Protein AF-A0A959UYB2-F1 (afdb_monomer_lite)

Structure (mmCIF, N/CA/C/O backbone):
data_AF-A0A959UYB2-F1
#
_entry.id   AF-A0A959UYB2-F1
#
loop_
_atom_site.group_PDB
_atom_site.id
_atom_site.type_symbol
_atom_site.label_atom_id
_atom_site.label_alt_id
_atom_site.label_comp_id
_atom_site.label_asym_id
_atom_site.label_entity_id
_atom_site.label_seq_id
_atom_site.pdbx_PDB_ins_code
_atom_site.Cartn_x
_atom_site.Cartn_y
_atom_site.Cartn_z
_atom_site.occupancy
_atom_site.B_iso_or_equiv
_atom_site.auth_seq_id
_atom_site.auth_comp_id
_atom_site.auth_asym_id
_atom_site.auth_atom_id
_atom_site.pdbx_PDB_model_num
ATOM 1 N N . LYS A 1 1 ? -14.544 6.927 -6.801 1.00 85.12 1 LYS A N 1
ATOM 2 C CA . LYS A 1 1 ? -13.240 7.115 -7.466 1.00 85.12 1 LYS A CA 1
ATOM 3 C C . LYS A 1 1 ? -12.163 7.086 -6.393 1.00 85.12 1 LYS A C 1
ATOM 5 O O . LYS A 1 1 ? -12.410 7.664 -5.343 1.00 85.12 1 LYS A O 1
ATOM 10 N N . PHE A 1 2 ? -11.058 6.375 -6.598 1.00 86.50 2 PHE A N 1
ATOM 11 C CA . PHE A 1 2 ? -9.915 6.417 -5.682 1.00 86.50 2 PHE A CA 1
ATOM 12 C C . PHE A 1 2 ? -9.125 7.716 -5.870 1.00 86.50 2 PHE A C 1
ATOM 14 O O . PHE A 1 2 ? -8.963 8.178 -6.997 1.00 86.50 2 PHE A O 1
ATOM 21 N N . ASP A 1 3 ? -8.627 8.289 -4.774 1.00 82.81 3 ASP A N 1
ATOM 22 C CA . ASP A 1 3 ? -7.972 9.605 -4.795 1.00 82.81 3 ASP A CA 1
ATOM 23 C C . ASP A 1 3 ? -6.600 9.592 -5.486 1.00 82.81 3 ASP A C 1
ATOM 25 O O . ASP A 1 3 ? -6.212 10.581 -6.099 1.00 82.81 3 ASP A O 1
ATOM 29 N N . HIS A 1 4 ? -5.870 8.476 -5.403 1.00 83.31 4 HIS A N 1
ATOM 30 C CA . HIS A 1 4 ? -4.462 8.401 -5.806 1.00 83.31 4 HIS A CA 1
ATOM 31 C C . HIS A 1 4 ? -4.239 8.105 -7.296 1.00 83.31 4 HIS A C 1
ATOM 33 O O . HIS A 1 4 ? -3.268 8.583 -7.869 1.00 83.31 4 HIS A O 1
ATOM 39 N N . ASP A 1 5 ? -5.111 7.313 -7.921 1.00 89.88 5 ASP A N 1
ATOM 40 C CA . ASP A 1 5 ? -4.993 6.895 -9.328 1.00 89.88 5 ASP A CA 1
ATOM 41 C C . ASP A 1 5 ? -6.249 7.211 -10.150 1.00 89.88 5 ASP A C 1
ATOM 43 O O . ASP A 1 5 ? -6.295 6.992 -11.359 1.00 89.88 5 ASP A O 1
ATOM 47 N N . GLY A 1 6 ? -7.293 7.731 -9.505 1.00 91.00 6 GLY A N 1
ATOM 48 C CA . GLY A 1 6 ? -8.542 8.047 -10.164 1.00 91.00 6 GLY A CA 1
ATOM 49 C C . GLY A 1 6 ? -9.344 6.832 -10.632 1.00 91.00 6 GLY A C 1
ATOM 50 O O . GLY A 1 6 ? -10.269 7.002 -11.428 1.00 91.00 6 GLY A O 1
ATOM 51 N N . TYR A 1 7 ? -9.045 5.625 -10.156 1.00 92.44 7 TYR A N 1
ATOM 52 C CA . TYR A 1 7 ? -9.764 4.441 -10.608 1.00 92.44 7 TYR A CA 1
ATOM 53 C C . TYR A 1 7 ? -11.206 4.414 -10.083 1.00 92.44 7 TYR A C 1
ATOM 55 O O . TYR A 1 7 ? -11.502 4.850 -8.961 1.00 92.44 7 TYR A O 1
ATOM 63 N N . GLU A 1 8 ? -12.130 3.893 -10.889 1.00 94.94 8 GLU A N 1
ATOM 64 C CA . GLU A 1 8 ? -13.553 3.797 -10.560 1.00 94.94 8 GLU A CA 1
ATOM 65 C C . GLU A 1 8 ? -14.013 2.342 -10.509 1.00 94.94 8 GLU A C 1
ATOM 67 O O . GLU A 1 8 ? -13.545 1.486 -11.254 1.00 94.94 8 GLU A O 1
ATOM 72 N N . GLY A 1 9 ? -14.935 2.052 -9.594 1.00 92.44 9 GLY A N 1
ATOM 73 C CA . GLY A 1 9 ? -15.424 0.700 -9.377 1.00 92.44 9 GLY A CA 1
ATOM 74 C C . GLY A 1 9 ? -16.512 0.642 -8.317 1.00 92.44 9 GLY A C 1
ATOM 75 O O . GLY A 1 9 ? -16.917 1.659 -7.749 1.00 92.44 9 GLY A O 1
ATOM 76 N N . TRP A 1 10 ? -16.974 -0.576 -8.058 1.00 94.75 10 TRP A N 1
ATOM 77 C CA . TRP A 1 10 ? -18.003 -0.873 -7.066 1.00 94.75 10 TRP A CA 1
ATOM 78 C C . TRP A 1 10 ? -17.368 -1.343 -5.756 1.00 94.75 10 TRP A C 1
ATOM 80 O O . TRP A 1 10 ? -16.384 -2.079 -5.767 1.00 94.75 10 TRP A O 1
ATOM 90 N N . VAL A 1 11 ? -17.957 -0.946 -4.630 1.00 94.00 11 VAL A N 1
ATOM 91 C CA . VAL A 1 11 ? -17.534 -1.334 -3.278 1.00 94.00 11 VAL A CA 1
ATOM 92 C C . VAL A 1 11 ? -18.772 -1.571 -2.413 1.00 94.00 11 VAL A C 1
ATOM 94 O O . VAL A 1 11 ? -19.811 -0.948 -2.636 1.00 94.00 11 VAL A O 1
ATOM 97 N N . ASP A 1 12 ? -18.690 -2.483 -1.443 1.00 95.31 12 ASP A N 1
ATOM 98 C CA . ASP A 1 12 ? -19.760 -2.650 -0.454 1.00 95.31 12 ASP A CA 1
ATOM 99 C C . ASP A 1 12 ? -19.779 -1.424 0.471 1.00 95.31 12 ASP A C 1
ATOM 101 O O . ASP A 1 12 ? -18.756 -1.055 1.047 1.00 95.31 12 ASP A O 1
ATOM 105 N N . ASN A 1 13 ? -20.950 -0.814 0.662 1.00 93.25 13 ASN A N 1
ATOM 106 C CA . ASN A 1 13 ? -21.123 0.337 1.553 1.00 93.25 13 ASN A CA 1
ATOM 107 C C . ASN A 1 13 ? -20.643 0.064 2.990 1.00 93.25 13 ASN A C 1
ATOM 109 O O . ASN A 1 13 ? -20.275 0.997 3.693 1.00 93.25 13 ASN A O 1
ATOM 113 N N . LYS A 1 14 ? -20.603 -1.199 3.432 1.00 89.88 14 LYS A N 1
ATOM 114 C CA . LYS A 1 14 ? -20.066 -1.604 4.745 1.00 89.88 14 LYS A CA 1
ATOM 115 C C . LYS A 1 14 ? -18.549 -1.439 4.867 1.00 89.88 14 LYS A C 1
ATOM 117 O O . LYS A 1 14 ? -18.027 -1.495 5.976 1.00 89.88 14 LYS A O 1
ATOM 122 N N . GLN A 1 15 ? -17.844 -1.297 3.747 1.00 87.38 15 GLN A N 1
ATOM 123 C CA . GLN A 1 15 ? -16.400 -1.053 3.692 1.00 87.38 15 GLN A CA 1
ATOM 124 C C . GLN A 1 15 ? -16.069 0.442 3.585 1.00 87.38 15 GLN A C 1
ATOM 126 O O . GLN A 1 15 ? -14.897 0.802 3.515 1.00 87.38 15 GLN A O 1
ATOM 131 N N . LEU A 1 16 ? -17.083 1.313 3.575 1.00 86.75 16 LEU A N 1
ATOM 132 C CA . LEU A 1 16 ? -16.919 2.757 3.496 1.00 86.75 16 LEU A CA 1
ATOM 133 C C . LEU A 1 16 ? -17.280 3.421 4.824 1.00 86.75 16 LEU A C 1
ATOM 135 O O . LEU A 1 16 ? -18.265 3.076 5.474 1.00 86.75 16 LEU A O 1
ATOM 139 N N . ALA A 1 17 ? -16.498 4.432 5.186 1.00 81.88 17 ALA A N 1
ATOM 140 C CA . ALA A 1 17 ? -16.799 5.354 6.270 1.00 81.88 17 ALA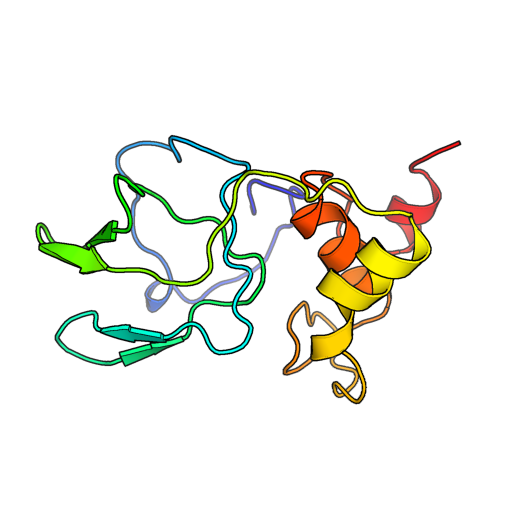 A CA 1
ATOM 141 C C . ALA A 1 17 ? -16.535 6.785 5.791 1.00 81.88 17 ALA A C 1
ATOM 143 O O . ALA A 1 17 ? -15.608 7.032 5.020 1.00 81.88 17 ALA A O 1
ATOM 144 N N . THR A 1 18 ? -17.357 7.735 6.233 1.00 81.06 18 THR A N 1
ATOM 145 C CA . THR A 1 18 ? -17.142 9.154 5.933 1.00 81.06 18 THR A CA 1
ATOM 146 C C . THR A 1 18 ? -15.929 9.670 6.698 1.00 81.06 18 THR A C 1
ATOM 148 O O . THR A 1 18 ? -15.883 9.553 7.921 1.00 81.06 18 THR A O 1
ATOM 151 N N . CYS A 1 19 ? -14.983 10.283 5.989 1.00 74.81 19 CYS A N 1
ATOM 152 C CA . CYS A 1 19 ? -13.822 10.946 6.573 1.00 74.81 19 CYS A CA 1
ATOM 153 C C . CYS A 1 19 ? -14.094 12.464 6.628 1.00 74.81 19 CYS A C 1
ATOM 155 O O . CYS A 1 19 ? -14.141 13.092 5.569 1.00 74.81 19 CYS A O 1
ATOM 157 N N . PRO A 1 20 ? -14.347 13.062 7.810 1.00 69.69 20 PRO A N 1
ATOM 158 C CA . PRO A 1 20 ? -14.788 14.458 7.919 1.00 69.69 20 PRO A CA 1
ATOM 159 C C . PRO A 1 20 ? -13.717 15.492 7.543 1.00 69.69 20 PRO A C 1
ATOM 161 O O . PRO A 1 20 ? -14.066 16.618 7.192 1.00 69.69 20 PRO A O 1
ATOM 164 N N . THR A 1 21 ? -12.435 15.128 7.577 1.00 64.81 21 THR A N 1
ATOM 165 C CA . THR A 1 21 ? -11.340 15.948 7.047 1.00 64.81 21 THR A CA 1
ATOM 166 C C . THR A 1 21 ? -10.420 15.096 6.174 1.00 64.81 21 THR A C 1
ATOM 168 O O . THR A 1 21 ? -10.236 13.911 6.460 1.00 64.81 21 THR A O 1
ATOM 171 N N . PRO A 1 22 ? -9.877 15.652 5.078 1.00 64.81 22 PRO A N 1
ATOM 172 C CA . PRO A 1 22 ? -8.944 14.931 4.226 1.00 64.81 22 PRO A CA 1
ATOM 173 C C . PRO A 1 22 ? -7.644 14.607 4.970 1.00 64.81 22 PRO A C 1
ATOM 175 O O . PRO A 1 22 ? -7.324 15.200 6.001 1.00 64.81 22 PRO A O 1
ATOM 178 N N . ASN A 1 23 ? -6.914 13.640 4.422 1.00 64.69 23 ASN A N 1
ATOM 179 C CA . ASN A 1 23 ? -5.665 13.134 4.968 1.00 64.69 23 ASN A CA 1
ATOM 180 C C . ASN A 1 23 ? -4.643 14.267 5.176 1.00 64.69 23 ASN A C 1
ATOM 182 O O . ASN A 1 23 ? -4.395 15.039 4.251 1.00 64.69 23 ASN A O 1
ATOM 186 N N . TYR A 1 24 ? -4.069 14.373 6.377 1.00 69.44 24 TYR A N 1
ATOM 187 C CA . TYR A 1 24 ? -3.116 15.442 6.712 1.00 69.44 24 TYR A CA 1
ATOM 188 C C . TYR A 1 24 ? -1.755 15.245 6.037 1.00 69.44 24 TYR A C 1
ATOM 190 O O . TYR A 1 24 ? -1.051 16.221 5.792 1.00 69.44 24 TYR A O 1
ATOM 198 N N . ASP A 1 25 ? -1.415 13.996 5.717 1.00 80.62 25 ASP A N 1
ATOM 199 C CA . ASP A 1 25 ? -0.181 13.620 5.040 1.00 80.62 25 ASP A CA 1
ATOM 200 C C . ASP A 1 25 ? -0.486 12.552 3.969 1.00 80.62 25 ASP A C 1
ATOM 202 O O . ASP A 1 25 ? -0.754 11.396 4.311 1.00 80.62 25 ASP A O 1
ATOM 206 N N . PRO A 1 26 ? -0.512 12.916 2.674 1.00 78.19 26 PRO A N 1
ATOM 207 C CA . PRO A 1 26 ? -0.786 11.971 1.592 1.00 78.19 26 PRO A CA 1
ATOM 208 C C . PRO A 1 26 ? 0.369 10.989 1.331 1.00 78.19 26 PRO A C 1
ATOM 210 O O . PRO A 1 26 ? 0.161 9.984 0.647 1.00 78.19 26 PRO A O 1
ATOM 213 N N . ASP A 1 27 ? 1.562 11.254 1.868 1.00 83.44 27 ASP A N 1
ATOM 214 C CA . ASP A 1 27 ? 2.766 10.457 1.633 1.00 83.44 27 ASP A CA 1
ATOM 215 C C . ASP A 1 27 ? 3.062 9.484 2.777 1.00 83.44 27 ASP A C 1
ATOM 217 O O . ASP A 1 27 ? 3.855 8.556 2.606 1.00 83.44 27 ASP A O 1
ATOM 221 N N . LEU A 1 28 ? 2.382 9.626 3.917 1.00 89.00 28 LEU A N 1
ATOM 222 C CA . LEU A 1 28 ? 2.467 8.683 5.023 1.00 89.00 28 LEU A CA 1
ATOM 223 C C . LEU A 1 28 ? 1.801 7.345 4.684 1.00 89.00 28 LEU A C 1
ATOM 225 O O . LEU A 1 28 ? 0.578 7.240 4.557 1.00 89.00 28 LEU A O 1
ATOM 229 N N . ARG A 1 29 ? 2.613 6.288 4.628 1.00 90.56 29 ARG A N 1
ATOM 230 C CA . ARG A 1 29 ? 2.179 4.954 4.208 1.00 90.56 29 ARG A CA 1
ATOM 231 C C . ARG A 1 29 ? 2.565 3.871 5.185 1.00 90.56 29 ARG A C 1
ATOM 233 O O . ARG A 1 29 ? 3.624 3.921 5.803 1.00 90.56 29 ARG A O 1
ATOM 240 N N . VAL A 1 30 ? 1.732 2.840 5.240 1.00 93.56 30 VAL A N 1
ATOM 241 C CA . VAL A 1 30 ? 2.048 1.564 5.885 1.00 93.56 30 VAL A CA 1
ATOM 242 C C . VAL A 1 30 ? 3.133 0.840 5.089 1.00 93.56 30 VAL A C 1
ATOM 244 O O . VAL A 1 30 ? 2.944 0.515 3.922 1.00 93.56 30 VAL A O 1
ATOM 247 N N . ILE A 1 31 ? 4.257 0.560 5.742 1.00 93.00 31 ILE A N 1
ATOM 248 C CA . ILE A 1 31 ? 5.400 -0.197 5.212 1.00 93.00 31 ILE A CA 1
ATOM 249 C C . ILE A 1 31 ? 5.649 -1.503 5.986 1.00 93.00 31 ILE A C 1
ATOM 251 O O . ILE A 1 31 ? 6.665 -2.163 5.784 1.00 93.00 31 ILE A O 1
ATOM 255 N N . GLY A 1 32 ? 4.737 -1.892 6.876 1.00 91.75 32 GLY A N 1
ATOM 256 C CA . GLY A 1 32 ? 4.708 -3.228 7.466 1.00 91.75 32 GLY A CA 1
ATOM 257 C C . GLY A 1 32 ? 3.749 -4.130 6.684 1.00 91.75 32 GLY A C 1
ATOM 258 O O . GLY A 1 32 ? 2.559 -3.819 6.646 1.00 91.75 32 GLY A O 1
ATOM 259 N N . PRO A 1 33 ? 4.205 -5.233 6.058 1.00 87.19 33 PRO A N 1
ATOM 260 C CA . PRO A 1 33 ? 3.314 -6.140 5.325 1.00 87.19 33 PRO A CA 1
ATOM 261 C C . PRO A 1 33 ? 2.304 -6.851 6.241 1.00 87.19 33 PRO A C 1
ATOM 263 O O . PRO A 1 33 ? 1.216 -7.194 5.793 1.00 87.19 33 PRO A O 1
ATOM 266 N N . ASP A 1 34 ? 2.632 -6.987 7.529 1.00 89.31 34 ASP A N 1
ATOM 267 C CA . ASP A 1 34 ? 1.796 -7.623 8.552 1.00 89.31 34 ASP A CA 1
ATOM 268 C C . ASP A 1 34 ? 1.263 -6.613 9.586 1.00 89.31 34 ASP A C 1
ATOM 270 O O . ASP A 1 34 ? 0.978 -6.970 10.733 1.00 89.31 34 ASP A O 1
ATOM 274 N N . SER A 1 35 ? 1.159 -5.330 9.218 1.00 92.62 35 SER A N 1
ATOM 275 C CA . SER A 1 35 ? 0.695 -4.283 10.134 1.00 92.62 35 SER A CA 1
ATOM 276 C C . SER A 1 35 ? -0.739 -4.551 10.595 1.00 92.62 35 SER A C 1
ATOM 278 O O . SER A 1 35 ? -1.688 -4.472 9.818 1.00 92.62 35 SER A O 1
ATOM 280 N N . LEU A 1 36 ? -0.902 -4.838 11.887 1.00 92.75 36 LEU A N 1
ATOM 281 C CA . LEU A 1 36 ? -2.184 -5.131 12.524 1.00 92.75 36 LEU A CA 1
ATOM 282 C C . LEU A 1 36 ? -2.546 -4.017 13.510 1.00 92.75 36 LEU A C 1
ATOM 284 O O . LEU A 1 36 ? -1.715 -3.606 14.319 1.00 92.75 36 LEU A O 1
ATOM 288 N N . VAL A 1 37 ? -3.795 -3.563 13.471 1.00 92.69 37 VAL A N 1
ATOM 289 C CA . VAL A 1 37 ? -4.352 -2.593 14.420 1.00 92.69 37 VAL A CA 1
ATOM 290 C C . VAL A 1 37 ? -5.559 -3.181 15.133 1.00 92.69 37 VAL A C 1
ATOM 292 O O . VAL A 1 37 ? -6.353 -3.902 14.535 1.00 92.69 37 VAL A O 1
ATOM 295 N N . ASP A 1 38 ? -5.714 -2.873 16.416 1.00 91.75 38 ASP A N 1
ATOM 296 C CA . ASP A 1 38 ? -6.895 -3.257 17.188 1.00 91.75 38 ASP A CA 1
ATOM 297 C C . ASP A 1 38 ? -7.908 -2.108 17.195 1.00 91.75 38 ASP A C 1
ATOM 299 O O . ASP A 1 38 ? -7.678 -1.074 17.823 1.00 91.75 38 ASP A O 1
ATOM 303 N N . LEU A 1 39 ? -9.036 -2.294 16.502 1.00 87.75 39 LEU A N 1
ATOM 304 C CA . LEU A 1 39 ? -10.132 -1.320 16.477 1.00 87.75 39 LEU A CA 1
ATOM 305 C C . LEU A 1 39 ? -11.047 -1.421 17.713 1.00 87.75 39 LEU A C 1
ATOM 307 O O . LEU A 1 39 ? -11.942 -0.597 17.906 1.00 87.75 39 LEU A O 1
ATOM 311 N N . GLY A 1 40 ? -10.787 -2.389 18.596 1.00 85.88 40 GLY A N 1
ATOM 312 C CA . GLY A 1 40 ? -11.490 -2.657 19.845 1.00 85.88 40 GLY A CA 1
ATOM 313 C C . GLY A 1 40 ? -12.556 -3.739 19.755 1.00 85.88 40 GLY A C 1
ATOM 314 O O . GLY A 1 40 ? -12.753 -4.471 20.719 1.00 85.88 40 GLY A O 1
ATOM 315 N N . ASP A 1 41 ? -13.251 -3.841 18.625 1.00 85.31 41 ASP A N 1
ATOM 316 C CA . ASP A 1 41 ? -14.191 -4.926 18.331 1.00 85.31 41 ASP A CA 1
ATOM 317 C C . ASP A 1 41 ? -13.501 -6.099 17.622 1.00 85.31 41 ASP A C 1
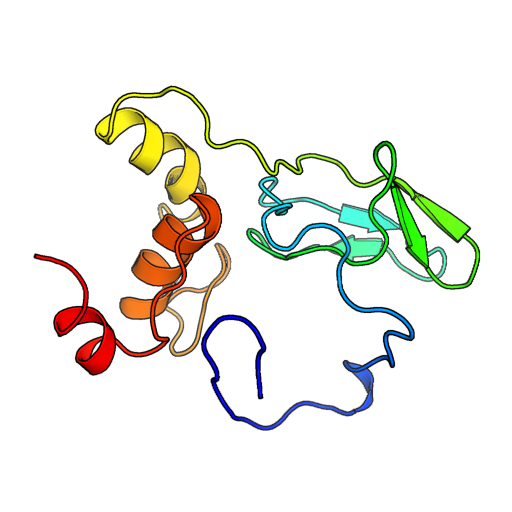ATOM 319 O O . ASP A 1 41 ? -13.903 -7.254 17.778 1.00 85.31 41 ASP A O 1
ATOM 323 N N . ARG A 1 42 ? -12.455 -5.802 16.846 1.00 88.19 42 ARG A N 1
ATOM 324 C CA . ARG A 1 42 ? -11.656 -6.782 16.115 1.00 88.19 42 ARG A CA 1
ATOM 325 C C . ARG A 1 42 ? -10.268 -6.240 15.759 1.00 88.19 42 ARG A C 1
ATOM 327 O O . ARG A 1 42 ? -10.116 -5.038 15.519 1.00 88.19 42 ARG A O 1
ATOM 334 N N . PRO A 1 43 ? -9.280 -7.133 15.599 1.00 91.44 43 PRO A N 1
ATOM 335 C CA . PRO A 1 43 ? -8.052 -6.792 14.906 1.00 91.44 43 PRO A CA 1
ATOM 336 C C . PRO A 1 43 ? -8.319 -6.624 13.401 1.00 91.44 43 PRO A C 1
ATOM 338 O O . PRO A 1 43 ? -9.060 -7.400 12.792 1.00 91.44 43 PRO A O 1
ATOM 341 N N . VAL A 1 44 ? -7.696 -5.617 12.797 1.00 91.31 44 VAL A N 1
ATOM 342 C CA . VAL A 1 44 ? -7.740 -5.331 11.361 1.00 91.31 44 VAL A CA 1
ATOM 343 C C . VAL A 1 44 ? -6.321 -5.228 10.832 1.00 91.31 44 VAL A C 1
ATOM 345 O O . VAL A 1 44 ? -5.470 -4.550 11.399 1.00 91.31 44 VAL A O 1
ATOM 348 N N . MET A 1 45 ? -6.074 -5.913 9.724 1.00 91.81 45 MET A N 1
ATOM 349 C CA . MET A 1 45 ? -4.822 -5.825 8.989 1.00 91.81 45 MET A CA 1
ATOM 350 C C . MET A 1 45 ? -4.855 -4.597 8.085 1.00 91.81 45 MET A C 1
ATOM 352 O O . MET A 1 45 ? -5.791 -4.418 7.302 1.00 91.81 45 MET A O 1
ATOM 356 N N . LEU A 1 46 ? -3.843 -3.749 8.210 1.00 92.62 46 LEU A N 1
ATOM 357 C CA . LEU A 1 46 ? -3.643 -2.613 7.331 1.00 92.62 46 LEU A CA 1
ATOM 358 C C . LEU A 1 46 ? -2.919 -3.084 6.066 1.00 92.62 46 LEU A C 1
ATOM 360 O O . LEU A 1 46 ? -1.856 -3.697 6.174 1.00 92.62 46 LEU A O 1
ATOM 364 N N . PRO A 1 47 ? -3.458 -2.806 4.866 1.00 91.94 47 PRO A N 1
ATOM 365 C CA . PRO A 1 47 ? -2.778 -3.158 3.630 1.00 91.94 47 PRO A CA 1
ATOM 366 C C . PRO A 1 47 ? -1.416 -2.468 3.515 1.00 91.94 47 PRO A C 1
ATOM 368 O O . PRO A 1 47 ? -1.278 -1.282 3.825 1.00 91.94 47 PRO A O 1
ATOM 371 N N . TYR A 1 48 ? -0.425 -3.193 3.002 1.00 93.69 48 TYR A N 1
ATOM 372 C CA . TYR A 1 48 ? 0.861 -2.618 2.616 1.00 93.69 48 TYR A CA 1
ATOM 373 C C . TYR A 1 48 ? 0.650 -1.465 1.617 1.00 93.69 48 TYR A C 1
ATOM 375 O O . TYR A 1 48 ? -0.093 -1.616 0.649 1.00 93.69 48 TYR A O 1
ATOM 383 N N . GLY A 1 49 ? 1.255 -0.304 1.876 1.00 91.62 49 GLY A N 1
ATOM 384 C CA . GLY A 1 49 ? 1.093 0.940 1.113 1.00 91.62 49 GLY A CA 1
ATOM 385 C C . GLY A 1 49 ? -0.178 1.748 1.402 1.00 91.62 49 GLY A C 1
ATOM 386 O O . GLY A 1 49 ? -0.380 2.788 0.771 1.00 91.62 49 GLY A O 1
ATOM 387 N N . ALA A 1 50 ? -1.023 1.323 2.351 1.00 90.62 50 ALA A N 1
ATOM 388 C CA . ALA A 1 50 ? -2.198 2.093 2.754 1.00 90.62 50 ALA A CA 1
ATOM 389 C C . ALA A 1 50 ? -1.806 3.469 3.313 1.00 90.62 50 ALA A C 1
ATOM 391 O O . ALA A 1 50 ? -0.864 3.579 4.098 1.00 90.62 50 ALA A O 1
ATOM 392 N N . VAL A 1 51 ? -2.567 4.501 2.938 1.00 88.00 51 VAL A N 1
ATOM 393 C CA . VAL A 1 51 ? -2.458 5.854 3.503 1.00 88.00 51 VAL A CA 1
ATOM 394 C C . VAL A 1 51 ? -3.451 5.976 4.653 1.00 88.00 51 VAL A C 1
ATOM 396 O O . VAL A 1 51 ? -4.603 5.555 4.523 1.00 88.00 51 VAL A O 1
ATOM 399 N N . LEU A 1 52 ? -3.020 6.539 5.781 1.00 85.62 52 LEU A N 1
ATOM 400 C CA . LEU A 1 52 ? -3.800 6.533 7.019 1.00 85.62 52 LEU A CA 1
ATOM 401 C C . LEU A 1 52 ? -4.312 7.931 7.384 1.00 85.62 52 LEU A C 1
ATOM 403 O O . LEU A 1 52 ? -3.495 8.796 7.690 1.00 85.62 52 LEU A O 1
ATOM 407 N N . PRO A 1 53 ? -5.639 8.160 7.410 1.00 82.56 53 PRO A N 1
ATOM 408 C CA . PRO A 1 53 ? -6.202 9.427 7.860 1.00 82.56 53 PRO A CA 1
ATOM 409 C C . PRO A 1 53 ? -5.995 9.629 9.364 1.00 82.56 53 PRO A C 1
ATOM 411 O O . PRO A 1 53 ? -5.937 8.668 10.132 1.00 82.56 53 PRO A O 1
ATOM 414 N N . PHE A 1 54 ? -5.932 10.896 9.786 1.00 83.56 54 PHE A N 1
ATOM 415 C CA . PHE A 1 54 ? -5.788 11.297 11.195 1.00 83.56 54 PHE A CA 1
ATOM 416 C C . PHE A 1 54 ? -4.561 10.713 11.906 1.00 83.56 54 PHE A C 1
ATOM 418 O O . PHE A 1 54 ? -4.593 10.540 13.125 1.00 83.56 54 PHE A O 1
ATOM 425 N N . TYR A 1 55 ? -3.505 10.371 11.167 1.00 85.44 55 TYR A N 1
ATOM 426 C CA . TYR A 1 55 ? -2.290 9.888 11.796 1.00 85.44 55 TYR A CA 1
ATOM 427 C C . TYR A 1 55 ? -1.530 11.035 12.469 1.00 85.44 55 TYR A C 1
ATOM 429 O O . TYR A 1 55 ? -1.134 12.001 11.819 1.00 85.44 55 TYR A O 1
ATOM 437 N N . GLU A 1 56 ? -1.291 10.895 13.766 1.00 85.81 56 GLU A N 1
ATOM 438 C CA . GLU A 1 56 ? -0.533 11.836 14.581 1.00 85.81 56 GLU A CA 1
ATOM 439 C C . GLU A 1 56 ? 0.229 11.067 15.670 1.00 85.81 56 GLU A C 1
ATOM 441 O O . GLU A 1 56 ? -0.339 10.240 16.389 1.00 85.81 56 GLU A O 1
ATOM 446 N N . GLU A 1 57 ? 1.537 11.327 15.783 1.00 85.75 57 GLU A N 1
ATOM 447 C CA . GLU A 1 57 ? 2.414 10.761 16.825 1.00 85.75 57 GLU A CA 1
ATOM 448 C C . GLU A 1 57 ? 2.287 9.231 16.999 1.00 85.75 57 GLU A C 1
ATOM 450 O O . GLU A 1 57 ? 2.166 8.724 18.115 1.00 85.75 57 GLU A O 1
ATOM 455 N N . GLY A 1 58 ? 2.294 8.465 15.903 1.00 87.62 58 GLY A N 1
ATOM 456 C CA . GLY A 1 58 ? 2.247 7.000 16.004 1.00 87.62 58 GLY A CA 1
ATOM 457 C C . GLY A 1 58 ? 0.849 6.396 16.082 1.00 87.62 58 GLY A C 1
ATOM 458 O O . GLY A 1 58 ? 0.742 5.188 16.278 1.00 87.62 58 GLY A O 1
ATOM 459 N N . ALA A 1 59 ? -0.221 7.187 15.969 1.00 90.25 59 ALA A N 1
ATOM 460 C CA . ALA A 1 59 ? -1.583 6.694 16.129 1.00 90.25 59 ALA A CA 1
ATOM 461 C C . ALA A 1 59 ? -2.561 7.314 15.130 1.00 90.25 59 ALA A C 1
ATOM 463 O O . ALA A 1 59 ? -2.419 8.473 14.763 1.00 90.25 59 ALA A O 1
ATOM 464 N N . ILE A 1 60 ? -3.586 6.553 14.750 1.00 88.81 60 ILE A N 1
ATOM 465 C CA . ILE A 1 60 ? -4.759 7.049 14.019 1.00 88.81 60 ILE A CA 1
ATOM 466 C C . ILE A 1 60 ? -5.908 7.349 14.984 1.00 88.81 60 ILE A C 1
ATOM 468 O O . ILE A 1 60 ? -5.970 6.791 16.084 1.00 88.81 60 ILE A O 1
ATOM 472 N N . LEU A 1 61 ? -6.856 8.181 14.555 1.00 86.88 61 LEU A N 1
ATOM 473 C CA . LEU A 1 61 ? -8.124 8.387 15.253 1.00 86.88 61 LEU A CA 1
ATOM 474 C C . LEU A 1 61 ? -9.215 7.476 14.672 1.00 86.88 61 LEU A C 1
ATOM 476 O O . LEU A 1 61 ? -9.523 7.542 13.484 1.00 86.88 61 LEU A O 1
ATOM 480 N N . TRP A 1 62 ? -9.844 6.663 15.519 1.00 85.88 62 TRP A N 1
ATOM 481 C CA . TRP A 1 62 ? -10.966 5.801 15.145 1.00 85.88 62 TRP A CA 1
ATOM 482 C C . TRP A 1 62 ? -12.025 5.797 16.245 1.00 85.88 62 TRP A C 1
ATOM 484 O O . TRP A 1 62 ? -11.724 5.429 17.378 1.00 85.88 62 TRP A O 1
ATOM 494 N N . GLN A 1 63 ? -13.262 6.197 15.924 1.00 85.19 63 GLN A N 1
ATOM 495 C CA . GLN A 1 63 ? -14.376 6.275 16.889 1.00 85.19 63 GLN A CA 1
ATOM 496 C C . GLN A 1 63 ? -13.977 6.978 18.205 1.00 85.19 63 GLN A C 1
ATOM 498 O O . GLN A 1 63 ? -14.176 6.440 19.293 1.00 85.19 63 GLN A O 1
ATOM 503 N N . ASP A 1 64 ? -13.338 8.148 18.094 1.00 85.00 64 ASP A N 1
ATOM 504 C CA . ASP A 1 64 ? -12.835 8.958 19.219 1.00 85.00 64 ASP A CA 1
ATOM 505 C C . ASP A 1 64 ? -11.737 8.298 20.076 1.00 85.00 64 ASP A C 1
ATOM 507 O O . ASP A 1 64 ? -11.412 8.762 21.171 1.00 85.00 64 ASP A O 1
ATOM 511 N N . ARG A 1 65 ? -11.113 7.228 19.574 1.00 87.75 65 ARG A N 1
ATOM 512 C CA . ARG A 1 65 ? -9.990 6.539 20.219 1.00 87.75 65 ARG A CA 1
ATOM 513 C C . ARG A 1 65 ? -8.718 6.710 19.402 1.00 87.75 65 ARG A C 1
ATOM 515 O O . ARG A 1 65 ? -8.734 6.565 18.183 1.00 87.75 65 ARG A O 1
ATOM 522 N N . ARG A 1 66 ? -7.598 6.959 20.087 1.00 90.75 66 ARG A N 1
ATOM 523 C CA . ARG A 1 66 ? -6.260 6.894 19.481 1.00 90.75 66 ARG A CA 1
ATOM 524 C C . ARG A 1 66 ? -5.816 5.437 19.414 1.00 90.75 66 ARG A C 1
ATOM 526 O O . ARG A 1 66 ? -5.709 4.782 20.450 1.00 90.75 66 ARG A O 1
ATOM 533 N N . ILE A 1 67 ? -5.570 4.946 18.207 1.00 91.75 67 ILE A N 1
ATOM 534 C CA . ILE A 1 67 ? -5.133 3.575 17.946 1.00 91.75 67 ILE A CA 1
ATOM 535 C C . ILE A 1 67 ? -3.696 3.620 17.433 1.00 91.75 67 ILE A C 1
ATOM 537 O O . ILE A 1 67 ? -3.470 4.181 16.360 1.00 91.75 67 ILE A O 1
ATOM 541 N N . PRO A 1 68 ? -2.726 3.047 18.165 1.00 92.25 68 PRO A N 1
ATOM 542 C CA . PRO A 1 68 ? -1.346 2.982 17.709 1.00 92.25 68 PRO A CA 1
ATOM 543 C C . PRO A 1 68 ? -1.225 2.214 16.395 1.00 92.25 68 PRO A C 1
ATOM 545 O O . PRO A 1 68 ? -1.835 1.156 16.229 1.00 92.25 68 PRO A O 1
ATOM 548 N N . VAL A 1 69 ? -0.392 2.718 15.492 1.00 91.56 69 VAL A N 1
ATOM 549 C CA . VAL A 1 69 ? -0.042 2.050 14.242 1.00 91.56 69 VAL A CA 1
ATOM 550 C C . VAL A 1 69 ? 1.470 1.943 14.139 1.00 91.56 69 VAL A C 1
ATOM 552 O O . VAL A 1 69 ? 2.199 2.880 14.452 1.00 91.56 69 VAL A O 1
ATOM 555 N N . GLN A 1 70 ? 1.944 0.778 13.712 1.00 88.56 70 GLN A N 1
ATOM 556 C CA . GLN A 1 70 ? 3.366 0.496 13.559 1.00 88.56 70 GLN A CA 1
ATOM 557 C C . GLN A 1 70 ? 3.771 0.475 12.086 1.00 88.56 70 GLN A C 1
ATOM 559 O O . GLN A 1 70 ? 2.937 0.266 11.204 1.00 88.56 70 GLN A O 1
ATOM 564 N N . ALA A 1 71 ? 5.078 0.639 11.855 1.00 90.19 71 ALA A N 1
ATOM 565 C CA . ALA A 1 71 ? 5.709 0.527 10.544 1.00 90.19 71 ALA A CA 1
ATOM 566 C C . ALA A 1 71 ? 5.020 1.403 9.489 1.00 90.19 71 ALA A C 1
ATOM 568 O O . ALA A 1 71 ? 4.523 0.910 8.478 1.00 90.19 71 ALA A O 1
ATOM 569 N N . VAL A 1 72 ? 4.990 2.710 9.739 1.00 90.56 72 VAL A N 1
ATOM 570 C CA . VAL A 1 72 ? 4.587 3.708 8.748 1.00 90.56 72 VAL A CA 1
ATOM 571 C C . VAL A 1 72 ? 5.731 4.678 8.490 1.00 90.56 72 VAL A C 1
ATOM 573 O O . VAL A 1 72 ? 6.539 4.939 9.381 1.00 90.56 72 VAL A O 1
ATOM 576 N N . THR A 1 73 ? 5.803 5.216 7.279 1.00 88.88 73 THR A N 1
ATOM 577 C CA . THR A 1 73 ? 6.765 6.261 6.923 1.00 88.88 73 THR A CA 1
ATOM 578 C C . THR A 1 73 ? 6.175 7.175 5.859 1.00 88.88 73 THR A C 1
ATOM 580 O O . THR A 1 73 ? 5.437 6.721 4.989 1.00 88.88 73 THR A O 1
ATOM 583 N N . ASN A 1 74 ? 6.505 8.457 5.938 1.00 85.69 74 ASN A N 1
ATOM 584 C CA . ASN A 1 74 ? 6.370 9.430 4.851 1.00 85.69 74 ASN A CA 1
ATOM 585 C C . ASN A 1 74 ? 7.745 9.801 4.265 1.00 85.69 74 ASN A C 1
ATOM 587 O O . ASN A 1 74 ? 7.858 10.652 3.388 1.00 85.69 74 ASN A O 1
ATOM 591 N N . GLN A 1 75 ? 8.812 9.176 4.768 1.00 85.81 75 GLN A N 1
ATOM 592 C CA . GLN A 1 75 ? 10.176 9.390 4.318 1.00 85.81 75 GLN A CA 1
ATOM 593 C C . GLN A 1 75 ? 10.592 8.243 3.413 1.00 85.81 75 GLN A C 1
ATOM 595 O O . GLN A 1 75 ? 10.538 7.069 3.798 1.00 85.81 75 GLN A O 1
ATOM 600 N N . ARG A 1 76 ? 11.065 8.604 2.222 1.00 84.44 76 ARG A N 1
ATOM 601 C CA . ARG A 1 76 ? 11.802 7.686 1.367 1.00 84.44 76 ARG A CA 1
ATOM 602 C C . ARG A 1 76 ? 13.186 7.450 1.989 1.00 84.44 76 ARG A C 1
ATOM 604 O O . ARG A 1 76 ? 13.874 8.431 2.275 1.00 84.44 76 ARG A O 1
ATOM 611 N N . PRO A 1 77 ? 13.609 6.193 2.193 1.00 86.62 77 PRO A N 1
ATOM 612 C CA . PRO A 1 77 ? 14.935 5.914 2.714 1.00 86.62 77 PRO A CA 1
ATOM 613 C C . PRO A 1 77 ? 16.001 6.319 1.687 1.00 86.62 77 PRO A C 1
ATOM 615 O O . PRO A 1 77 ? 15.809 6.170 0.477 1.00 86.62 77 PRO A O 1
ATOM 618 N N . ASP A 1 78 ? 17.121 6.845 2.182 1.00 90.31 78 ASP A N 1
ATOM 619 C CA . ASP A 1 78 ? 18.281 7.201 1.362 1.00 90.31 78 ASP A CA 1
ATOM 620 C C . ASP A 1 78 ? 19.075 5.931 1.034 1.00 90.31 78 ASP A C 1
ATOM 622 O O . ASP A 1 78 ? 19.963 5.510 1.775 1.00 90.31 78 ASP A O 1
ATOM 626 N N . LEU A 1 79 ? 18.644 5.251 -0.026 1.00 91.19 79 LEU A N 1
ATOM 627 C CA . LEU A 1 79 ? 19.179 3.977 -0.490 1.00 91.19 79 LEU A CA 1
ATOM 628 C C . LEU A 1 79 ? 19.412 4.026 -2.000 1.00 91.19 79 LEU A C 1
ATOM 630 O O . LEU A 1 79 ? 18.696 4.706 -2.745 1.00 91.19 79 LEU A O 1
ATOM 634 N N . GLU A 1 80 ? 20.378 3.234 -2.457 1.00 94.00 80 GLU A N 1
ATOM 635 C CA . GLU A 1 80 ? 20.602 3.005 -3.880 1.00 94.00 80 GLU A CA 1
ATOM 636 C C . GLU A 1 80 ? 19.395 2.314 -4.525 1.00 94.00 80 GLU A C 1
ATOM 638 O O . GLU A 1 80 ? 18.593 1.640 -3.875 1.00 94.00 80 GLU A O 1
ATOM 643 N N . ARG A 1 81 ? 19.260 2.453 -5.849 1.00 90.56 81 ARG A N 1
ATOM 644 C CA . ARG A 1 81 ? 18.080 1.954 -6.579 1.00 90.56 81 ARG A CA 1
ATOM 645 C C . ARG A 1 81 ? 17.810 0.464 -6.338 1.00 90.56 81 ARG A C 1
ATOM 647 O O . ARG A 1 81 ? 16.655 0.086 -6.178 1.00 90.56 81 ARG A O 1
ATOM 654 N N . ALA A 1 82 ? 18.849 -0.369 -6.353 1.00 93.56 82 ALA A N 1
ATOM 655 C CA . ALA A 1 82 ? 18.697 -1.810 -6.153 1.00 93.56 82 ALA A CA 1
ATOM 656 C C . ALA A 1 82 ? 18.191 -2.134 -4.739 1.00 93.56 82 ALA A C 1
ATOM 658 O O . ALA A 1 82 ? 17.270 -2.934 -4.587 1.00 93.56 82 ALA A O 1
ATOM 659 N N . ASP A 1 83 ? 18.729 -1.448 -3.731 1.00 95.00 83 ASP A N 1
ATOM 660 C CA . ASP A 1 83 ? 18.353 -1.645 -2.332 1.00 95.00 83 ASP A CA 1
ATOM 661 C C . ASP A 1 83 ? 16.938 -1.131 -2.044 1.00 95.00 83 ASP A C 1
ATOM 663 O O . ASP A 1 83 ? 16.219 -1.735 -1.256 1.00 95.00 83 ASP A O 1
ATOM 667 N N . LEU A 1 84 ? 16.489 -0.067 -2.724 1.00 92.25 84 LEU A N 1
ATOM 668 C CA . LEU A 1 84 ? 15.096 0.397 -2.655 1.00 92.25 84 LEU A CA 1
ATOM 669 C C . LEU A 1 84 ? 14.110 -0.636 -3.197 1.00 92.25 84 LEU A C 1
ATOM 671 O O . LEU A 1 84 ? 13.057 -0.856 -2.600 1.00 92.25 84 LEU A O 1
ATOM 675 N N . ILE A 1 85 ? 14.441 -1.247 -4.337 1.00 94.12 85 ILE A N 1
ATOM 676 C CA . ILE A 1 85 ? 13.602 -2.282 -4.946 1.00 94.12 85 ILE A CA 1
ATOM 677 C C . ILE A 1 85 ? 13.492 -3.468 -3.993 1.00 94.12 85 ILE A C 1
ATOM 679 O O . ILE A 1 85 ? 12.380 -3.906 -3.715 1.00 94.12 85 ILE A O 1
ATOM 683 N N . GLU A 1 86 ? 14.618 -3.946 -3.460 1.00 94.88 86 GLU A N 1
ATOM 684 C CA . GLU A 1 86 ? 14.616 -5.042 -2.491 1.00 94.88 86 GLU A CA 1
ATOM 685 C C . GLU A 1 86 ? 13.818 -4.662 -1.238 1.00 94.88 86 GLU A C 1
ATOM 687 O O . GLU A 1 86 ? 12.905 -5.382 -0.850 1.00 94.88 86 GLU A O 1
ATOM 692 N N . PHE A 1 87 ? 14.074 -3.491 -0.650 1.00 93.56 87 PHE A N 1
ATOM 693 C CA . PHE A 1 87 ? 13.395 -3.031 0.561 1.00 93.56 87 PHE A CA 1
ATOM 694 C C . PHE A 1 87 ? 11.862 -3.021 0.429 1.00 93.56 87 PHE A C 1
ATOM 696 O O . PHE A 1 87 ? 11.167 -3.501 1.326 1.00 93.56 87 PHE A O 1
ATOM 703 N N . TYR A 1 88 ? 11.326 -2.500 -0.680 1.00 94.56 88 TYR A N 1
ATOM 704 C CA . TYR A 1 88 ? 9.877 -2.377 -0.870 1.00 94.56 88 TYR A CA 1
ATOM 705 C C . TYR A 1 88 ? 9.212 -3.617 -1.475 1.00 94.56 88 TYR A C 1
ATOM 707 O O . TYR A 1 88 ? 8.048 -3.890 -1.180 1.00 94.56 88 TYR A O 1
ATOM 715 N N . LEU A 1 89 ? 9.905 -4.359 -2.343 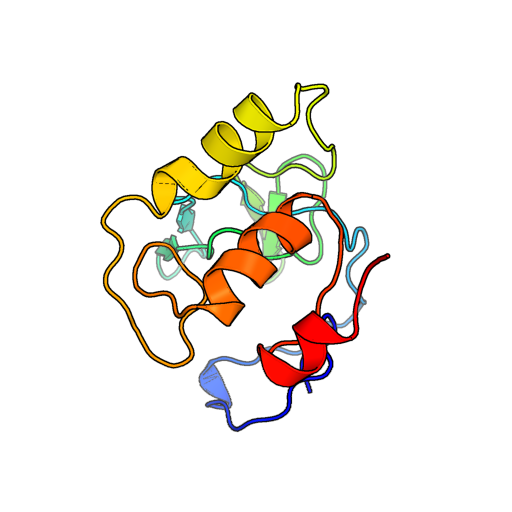1.00 95.88 89 LEU A N 1
ATOM 716 C CA . LEU A 1 89 ? 9.303 -5.474 -3.079 1.00 95.88 89 LEU A CA 1
ATOM 717 C C . LEU A 1 89 ? 9.637 -6.854 -2.523 1.00 95.88 89 LEU A C 1
ATOM 719 O O . LEU A 1 89 ? 8.983 -7.813 -2.931 1.00 95.88 89 LEU A O 1
ATOM 723 N N . HIS A 1 90 ? 10.550 -6.979 -1.555 1.00 95.69 90 HIS A N 1
ATOM 724 C CA . HIS A 1 90 ? 10.804 -8.258 -0.889 1.00 95.69 90 HIS A CA 1
ATOM 725 C C . HIS A 1 90 ? 9.519 -8.954 -0.391 1.00 95.69 90 HIS A C 1
ATOM 727 O O . HIS A 1 90 ? 9.371 -10.149 -0.651 1.00 95.69 90 HIS A O 1
ATOM 733 N N . PRO A 1 91 ? 8.525 -8.259 0.216 1.00 94.75 91 PRO A N 1
ATOM 734 C CA . PRO A 1 91 ? 7.271 -8.897 0.632 1.00 94.75 91 PRO A CA 1
ATOM 735 C C . PRO A 1 91 ? 6.443 -9.498 -0.515 1.00 94.75 91 PRO A C 1
ATOM 737 O O . PRO A 1 91 ? 5.604 -10.359 -0.274 1.00 94.75 91 PRO A O 1
ATOM 740 N N . PHE A 1 92 ? 6.651 -9.052 -1.756 1.00 96.44 92 P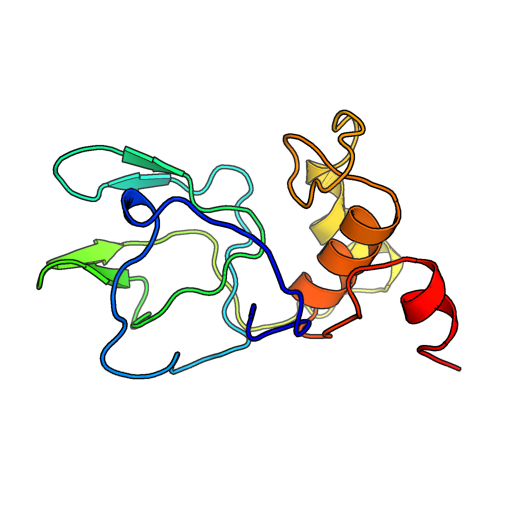HE A N 1
ATOM 741 C CA . PHE A 1 92 ? 5.956 -9.573 -2.935 1.00 96.44 92 PHE A CA 1
ATOM 742 C C . PHE A 1 92 ? 6.655 -10.791 -3.550 1.00 96.44 92 PHE A C 1
ATOM 744 O O . PHE A 1 92 ? 6.113 -11.410 -4.470 1.00 96.44 92 PHE A O 1
ATOM 751 N N . LEU A 1 93 ? 7.848 -11.162 -3.076 1.00 96.50 93 LEU A N 1
ATOM 752 C CA . LEU A 1 93 ? 8.553 -12.330 -3.585 1.00 96.50 93 LEU A CA 1
ATOM 753 C C . LEU A 1 93 ? 7.757 -13.603 -3.265 1.00 96.50 93 LEU A C 1
ATOM 755 O O . LEU A 1 93 ? 7.539 -13.956 -2.110 1.00 96.50 93 LEU A O 1
ATOM 759 N N . GLY A 1 94 ? 7.314 -14.303 -4.311 1.00 96.38 94 GLY A N 1
ATOM 760 C CA . GLY A 1 94 ? 6.451 -15.480 -4.172 1.00 96.38 94 GLY A CA 1
ATOM 761 C C . GLY A 1 94 ? 4.967 -15.163 -3.956 1.00 96.38 94 GLY A C 1
ATOM 762 O O . GLY A 1 94 ? 4.182 -16.098 -3.792 1.00 96.38 94 GLY A O 1
ATOM 763 N N . ALA A 1 95 ? 4.563 -13.887 -3.996 1.00 96.56 95 ALA A N 1
ATOM 764 C CA . ALA A 1 95 ? 3.156 -13.507 -3.967 1.00 96.56 95 ALA A CA 1
ATOM 765 C C . ALA A 1 95 ? 2.400 -14.137 -5.154 1.00 96.56 95 ALA A C 1
ATOM 767 O O . ALA A 1 95 ? 2.909 -14.148 -6.282 1.00 96.56 95 ALA A O 1
ATOM 768 N N . PRO A 1 96 ? 1.184 -14.668 -4.940 1.00 97.81 96 PRO A N 1
ATOM 769 C CA . PRO A 1 96 ? 0.395 -15.229 -6.023 1.00 97.81 96 PRO A CA 1
ATOM 770 C C . PRO A 1 96 ? -0.049 -14.128 -6.991 1.00 97.81 96 PRO A C 1
ATOM 772 O O . PRO A 1 96 ? -0.422 -13.024 -6.583 1.00 97.81 96 PRO A O 1
ATOM 775 N N . TYR A 1 97 ? -0.072 -14.449 -8.285 1.00 98.00 97 TYR A N 1
ATOM 776 C CA . TYR A 1 97 ? -0.664 -13.550 -9.268 1.00 98.00 97 TYR A CA 1
ATOM 777 C C . TYR A 1 97 ? -2.182 -13.488 -9.062 1.00 98.00 97 TYR A C 1
ATOM 779 O O . TYR A 1 97 ? -2.865 -14.512 -9.142 1.00 98.00 97 TYR A O 1
ATOM 787 N N . LEU A 1 98 ? -2.713 -12.290 -8.830 1.00 98.19 98 LEU A N 1
ATOM 788 C CA . LEU A 1 98 ? -4.143 -12.039 -8.670 1.00 98.19 98 LEU A CA 1
ATOM 789 C C . LEU A 1 98 ? -4.534 -10.842 -9.529 1.00 98.19 98 LEU A C 1
ATOM 791 O O . LEU A 1 98 ? -4.105 -9.724 -9.261 1.00 98.19 98 LEU A O 1
ATOM 795 N N . TRP A 1 99 ? -5.384 -11.074 -10.530 1.00 97.88 99 TRP A N 1
ATOM 796 C CA . TRP A 1 99 ? -5.911 -10.009 -11.382 1.00 97.88 99 TRP A CA 1
ATOM 797 C C . TRP A 1 99 ? -6.638 -8.949 -10.545 1.00 97.88 99 TRP A C 1
ATOM 799 O O . TRP A 1 99 ? -7.547 -9.279 -9.782 1.00 97.88 99 TRP A O 1
ATOM 809 N N . GLY A 1 100 ? -6.241 -7.684 -10.675 1.00 95.19 100 GLY A N 1
ATOM 810 C CA . GLY A 1 100 ? -6.757 -6.586 -9.859 1.00 95.19 100 GLY A CA 1
ATOM 811 C C . GLY A 1 100 ? -6.000 -6.371 -8.540 1.00 95.19 100 GLY A C 1
ATOM 812 O O . GLY A 1 100 ? -6.210 -5.345 -7.887 1.00 95.19 100 GLY A O 1
ATOM 813 N N . GLY A 1 101 ? -5.112 -7.289 -8.152 1.00 95.75 101 GLY A N 1
ATOM 814 C CA . GLY A 1 101 ? -4.409 -7.297 -6.871 1.00 95.75 101 GLY A CA 1
ATOM 815 C C . GLY A 1 101 ? -3.314 -6.232 -6.742 1.00 95.75 101 GLY A C 1
ATOM 816 O O . GLY A 1 101 ? -2.626 -5.906 -7.708 1.00 95.75 101 GLY A O 1
ATOM 817 N N . ARG A 1 102 ? -3.135 -5.713 -5.519 1.00 94.19 102 ARG A N 1
ATOM 818 C CA . ARG A 1 102 ? -2.154 -4.667 -5.150 1.00 94.19 102 ARG A CA 1
ATOM 819 C C . ARG A 1 102 ? -1.492 -4.930 -3.791 1.00 94.19 102 ARG A C 1
ATOM 821 O O . ARG A 1 102 ? -1.111 -4.007 -3.087 1.00 94.19 102 ARG A O 1
ATOM 828 N N . THR A 1 103 ? -1.426 -6.188 -3.361 1.00 93.75 103 THR A N 1
ATOM 829 C CA . THR A 1 103 ? -0.913 -6.537 -2.024 1.00 93.75 103 THR A CA 1
ATOM 830 C C . THR A 1 103 ? -0.015 -7.768 -2.082 1.00 93.75 103 THR A C 1
ATOM 832 O O . THR A 1 103 ? -0.144 -8.555 -3.020 1.00 93.75 103 THR A O 1
ATOM 835 N N . PRO A 1 104 ? 0.829 -8.009 -1.066 1.00 94.12 104 PRO A N 1
ATOM 836 C CA . PRO A 1 104 ? 1.588 -9.256 -0.954 1.00 94.12 104 PRO A CA 1
ATOM 837 C C . PRO A 1 104 ? 0.732 -10.540 -0.974 1.00 94.12 104 PRO A C 1
ATOM 839 O O . PRO A 1 104 ? 1.222 -11.601 -1.350 1.00 94.12 104 PRO A O 1
ATOM 842 N N . TRP A 1 105 ? -0.564 -10.469 -0.641 1.00 93.00 105 TRP A N 1
ATOM 843 C CA . TRP A 1 105 ? -1.487 -11.616 -0.719 1.00 93.00 105 TRP A CA 1
ATOM 844 C C . TRP A 1 105 ? -2.039 -11.885 -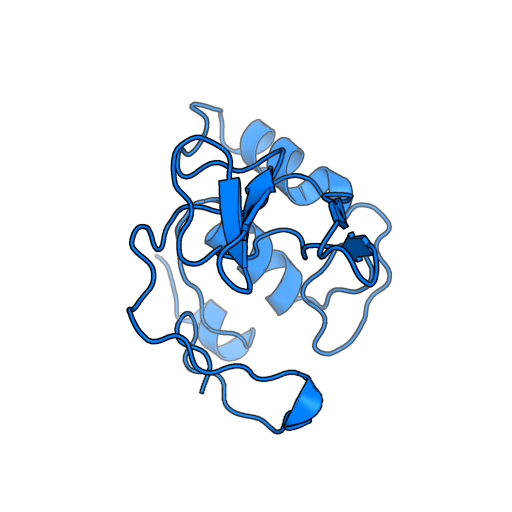2.124 1.00 93.00 105 TRP A C 1
ATOM 846 O O . TRP A 1 105 ? -2.750 -12.867 -2.332 1.00 93.00 105 TRP A O 1
ATOM 856 N N . GLY A 1 106 ? -1.745 -11.010 -3.083 1.00 95.88 106 GLY A N 1
ATOM 857 C CA . GLY A 1 106 ? -2.234 -11.094 -4.448 1.00 95.88 106 GLY A CA 1
ATOM 858 C C . GLY A 1 106 ? -1.940 -9.810 -5.213 1.00 95.88 106 GLY A C 1
ATOM 859 O O . GLY A 1 106 ? -2.401 -8.729 -4.821 1.00 95.88 106 GLY A O 1
ATOM 860 N N . VAL A 1 107 ? -1.198 -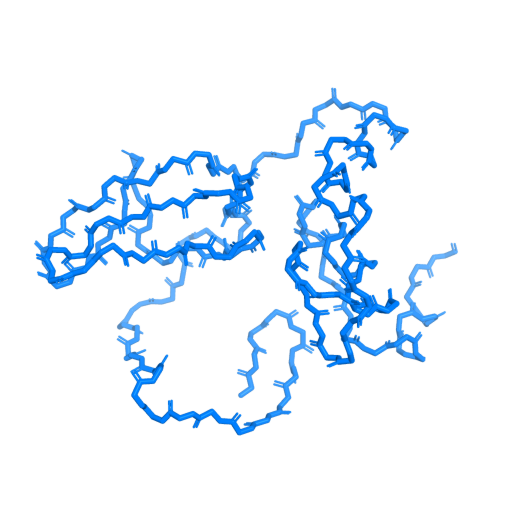9.934 -6.312 1.00 97.75 107 VAL A N 1
ATOM 861 C CA . VAL A 1 107 ? -0.744 -8.799 -7.123 1.00 97.75 107 VAL A CA 1
ATOM 862 C C . VAL A 1 107 ? -0.793 -9.128 -8.615 1.00 97.75 107 VAL A C 1
ATOM 864 O O . VAL A 1 107 ? -0.554 -10.271 -8.998 1.00 97.75 107 VAL A O 1
ATOM 867 N N . ASP A 1 108 ? -1.109 -8.149 -9.463 1.00 98.31 108 ASP A N 1
ATOM 868 C CA . ASP A 1 108 ? -0.928 -8.270 -10.916 1.00 98.31 108 ASP A CA 1
ATOM 869 C C . ASP A 1 108 ? 0.286 -7.475 -11.423 1.00 98.31 108 ASP A C 1
ATOM 871 O O . ASP A 1 108 ? 1.022 -6.870 -10.647 1.00 98.31 108 ASP A O 1
ATOM 875 N N . CYS A 1 109 ? 0.532 -7.505 -12.736 1.00 97.69 109 CYS A N 1
ATOM 876 C CA . CYS A 1 109 ? 1.709 -6.878 -13.343 1.00 97.69 109 CYS A CA 1
ATOM 877 C C . CYS A 1 109 ? 1.793 -5.375 -13.043 1.00 97.69 109 CYS A C 1
ATOM 879 O O . CYS A 1 109 ? 2.790 -4.907 -12.499 1.00 97.69 109 CYS A O 1
ATOM 881 N N . SER A 1 110 ? 0.731 -4.642 -13.362 1.00 97.94 110 SER A N 1
ATOM 882 C CA . SER A 1 110 ? 0.611 -3.202 -13.123 1.00 97.94 110 SER A CA 1
ATOM 883 C C . SER A 1 110 ? 0.442 -2.841 -11.646 1.00 97.94 110 SER A C 1
ATOM 885 O O . SER A 1 110 ? 0.833 -1.756 -11.226 1.00 97.94 110 SER A O 1
ATOM 887 N N . GLY A 1 111 ? -0.124 -3.742 -10.843 1.00 97.25 111 GLY A N 1
ATOM 888 C CA . GLY A 1 111 ? -0.242 -3.583 -9.402 1.00 97.25 111 GLY A CA 1
ATOM 889 C C . GLY A 1 111 ? 1.124 -3.634 -8.731 1.00 97.25 111 GLY A C 1
ATOM 890 O O . GLY A 1 111 ? 1.394 -2.821 -7.858 1.00 97.25 111 GLY A O 1
ATOM 891 N N . LEU A 1 112 ? 2.020 -4.524 -9.167 1.00 97.62 112 LEU A N 1
ATOM 892 C CA . LEU A 1 112 ? 3.368 -4.628 -8.606 1.00 97.62 112 LEU A CA 1
ATOM 893 C C . LEU A 1 112 ? 4.192 -3.362 -8.869 1.00 97.62 112 LEU A C 1
ATOM 895 O O . LEU A 1 112 ? 4.815 -2.825 -7.953 1.00 97.62 112 LEU A O 1
ATOM 899 N N . THR A 1 113 ? 4.171 -2.865 -10.108 1.00 96.88 113 THR A N 1
ATOM 900 C CA . THR A 1 113 ? 4.840 -1.610 -10.474 1.00 96.88 113 THR A CA 1
ATOM 901 C C . THR A 1 113 ? 4.223 -0.438 -9.717 1.00 96.88 113 THR A C 1
ATOM 903 O O . THR A 1 113 ? 4.951 0.307 -9.068 1.00 96.88 113 THR A O 1
ATOM 906 N N . GLN A 1 114 ? 2.891 -0.316 -9.694 1.00 95.94 114 GLN A N 1
ATOM 907 C CA . GLN A 1 114 ? 2.203 0.739 -8.947 1.00 95.94 114 GLN A CA 1
ATOM 908 C C . GLN A 1 114 ? 2.588 0.715 -7.460 1.00 95.94 114 GLN A C 1
ATOM 910 O O . GLN A 1 114 ? 2.848 1.771 -6.889 1.00 95.94 114 GLN A O 1
ATOM 915 N N . MET A 1 115 ? 2.695 -0.469 -6.845 1.00 95.44 115 MET A N 1
ATOM 916 C CA . MET A 1 115 ? 3.078 -0.603 -5.438 1.00 95.44 115 MET A CA 1
ATOM 917 C C . MET A 1 115 ? 4.505 -0.124 -5.153 1.00 95.44 115 MET A C 1
ATOM 919 O O . MET A 1 115 ? 4.715 0.574 -4.167 1.00 95.44 115 MET A O 1
ATOM 923 N N . LEU A 1 116 ? 5.482 -0.421 -6.013 1.00 94.62 116 LEU A N 1
ATOM 924 C CA . LEU A 1 116 ? 6.839 0.113 -5.847 1.00 94.62 116 LEU A CA 1
ATOM 925 C C . LEU A 1 116 ? 6.836 1.648 -5.847 1.00 94.62 116 LEU A C 1
ATOM 927 O O . LEU A 1 116 ? 7.391 2.278 -4.947 1.00 94.62 116 LEU A O 1
ATOM 931 N N . PHE A 1 117 ? 6.202 2.252 -6.852 1.00 92.75 117 PHE A N 1
ATOM 932 C CA . PHE A 1 117 ? 6.199 3.704 -7.017 1.00 92.75 117 PHE A CA 1
ATOM 933 C C . PHE A 1 117 ? 5.399 4.404 -5.922 1.00 92.75 117 PHE A C 1
ATOM 935 O O . PHE A 1 117 ? 5.892 5.384 -5.359 1.00 92.75 117 PHE A O 1
ATOM 942 N N . ILE A 1 118 ? 4.234 3.869 -5.541 1.00 91.44 118 ILE A N 1
ATOM 943 C CA . ILE A 1 118 ? 3.413 4.485 -4.501 1.00 91.44 118 ILE A CA 1
ATOM 944 C C . ILE A 1 118 ? 4.158 4.492 -3.162 1.00 91.44 118 ILE A C 1
ATOM 946 O O . ILE A 1 118 ? 4.158 5.511 -2.483 1.00 91.44 118 ILE A O 1
ATOM 950 N N . LEU A 1 119 ? 4.897 3.432 -2.816 1.00 91.50 119 LEU A N 1
ATOM 951 C CA . LEU A 1 119 ? 5.719 3.375 -1.597 1.00 91.50 119 LEU A CA 1
ATOM 952 C C . LEU A 1 119 ? 6.895 4.364 -1.600 1.00 91.50 119 LEU A C 1
ATOM 954 O O . LEU A 1 119 ? 7.391 4.723 -0.534 1.00 91.50 119 LEU A O 1
ATOM 958 N N . MET A 1 120 ? 7.301 4.842 -2.778 1.00 88.56 120 MET A N 1
ATOM 959 C CA . MET A 1 120 ? 8.264 5.933 -2.957 1.00 88.56 120 MET A CA 1
ATOM 960 C C . MET A 1 120 ? 7.605 7.320 -3.069 1.00 88.56 120 MET A C 1
ATOM 962 O O . MET A 1 120 ? 8.306 8.296 -3.332 1.00 88.56 120 MET A O 1
ATOM 966 N N . GLY A 1 121 ? 6.284 7.422 -2.888 1.00 86.62 121 GLY A N 1
ATOM 967 C CA . GLY A 1 121 ? 5.531 8.677 -3.000 1.00 86.62 121 GLY A CA 1
ATOM 968 C C . GLY A 1 121 ? 5.191 9.091 -4.437 1.00 86.62 121 GLY A C 1
ATOM 969 O O . GLY A 1 121 ? 4.809 10.233 -4.668 1.00 86.62 121 GLY A O 1
ATOM 970 N N . ILE A 1 122 ? 5.329 8.192 -5.416 1.00 89.25 122 ILE A N 1
ATOM 971 C CA . ILE A 1 122 ? 5.042 8.463 -6.830 1.00 89.25 122 ILE A CA 1
ATOM 972 C C . ILE A 1 122 ? 3.748 7.755 -7.232 1.00 89.25 122 ILE A C 1
ATOM 974 O O . ILE A 1 122 ? 3.612 6.540 -7.100 1.00 89.25 122 ILE A O 1
ATOM 978 N N . TYR A 1 123 ? 2.796 8.517 -7.759 1.00 91.12 123 TYR A N 1
ATOM 979 C CA . TYR A 1 123 ? 1.506 7.992 -8.191 1.00 91.12 123 TYR A CA 1
ATOM 980 C C . TYR A 1 123 ? 1.548 7.608 -9.665 1.00 91.12 123 TYR A C 1
ATOM 982 O O . TYR A 1 123 ? 1.795 8.453 -10.521 1.00 91.12 123 TYR A O 1
ATOM 990 N N . LEU A 1 124 ? 1.287 6.332 -9.949 1.00 94.88 124 LEU A N 1
ATOM 991 C CA . LEU A 1 124 ? 1.123 5.822 -11.306 1.00 94.88 124 LEU A CA 1
ATOM 992 C C . LEU A 1 124 ? -0.342 5.461 -11.583 1.00 94.88 124 LEU A C 1
ATOM 994 O O . LEU A 1 124 ? -1.044 5.020 -10.659 1.00 94.88 124 LEU A O 1
ATOM 998 N N . PRO A 1 125 ? -0.786 5.555 -12.851 1.00 96.00 125 PRO A N 1
ATOM 999 C CA . PRO A 1 125 ? -2.056 4.993 -13.285 1.00 96.00 125 PRO A CA 1
ATOM 1000 C C . PRO A 1 125 ? -2.172 3.501 -12.949 1.00 96.00 125 PRO A C 1
ATOM 1002 O O . PRO A 1 125 ? -1.173 2.796 -12.768 1.00 96.00 125 PRO A O 1
ATOM 1005 N N . ARG A 1 126 ? -3.408 3.005 -12.868 1.00 96.38 126 ARG A N 1
ATOM 1006 C CA . ARG A 1 126 ? -3.670 1.623 -12.450 1.00 96.38 126 ARG A CA 1
ATOM 1007 C C . ARG A 1 126 ? -3.276 0.589 -13.496 1.00 96.38 126 ARG A C 1
ATOM 1009 O O . ARG A 1 126 ? -2.834 -0.491 -13.110 1.00 96.38 126 ARG A O 1
ATOM 1016 N N . ASP A 1 127 ? -3.478 0.891 -14.774 1.00 96.94 127 ASP A N 1
ATOM 1017 C CA . ASP A 1 127 ? -3.376 -0.088 -15.855 1.00 96.94 127 ASP A CA 1
ATOM 1018 C C . ASP A 1 127 ? -2.043 0.033 -16.608 1.00 96.94 127 ASP A C 1
ATOM 1020 O O . ASP A 1 127 ? -1.485 1.119 -16.772 1.00 96.94 127 ASP A O 1
ATOM 1024 N N . ALA A 1 128 ? -1.504 -1.103 -17.063 1.00 97.12 128 ALA A N 1
ATOM 1025 C CA . ALA A 1 128 ? -0.177 -1.170 -17.684 1.00 97.12 128 ALA A CA 1
ATOM 1026 C C . ALA A 1 128 ? -0.061 -0.348 -18.984 1.00 97.12 128 ALA A C 1
ATOM 1028 O O . ALA A 1 128 ? 1.001 0.194 -19.284 1.00 97.12 128 ALA A O 1
ATOM 1029 N N . ASP A 1 129 ? -1.145 -0.254 -19.754 1.00 97.19 129 ASP A N 1
ATOM 1030 C CA . ASP A 1 129 ? -1.229 0.524 -20.995 1.00 97.19 129 ASP A CA 1
ATOM 1031 C C . ASP A 1 129 ? -1.221 2.039 -20.757 1.00 97.19 129 ASP A C 1
ATOM 1033 O O . ASP A 1 129 ? -0.841 2.796 -21.644 1.00 97.19 129 ASP A O 1
ATOM 1037 N N . GLN A 1 130 ? -1.604 2.481 -19.561 1.00 96.94 130 GLN A N 1
ATOM 1038 C CA . GLN A 1 130 ? -1.456 3.863 -19.120 1.00 96.94 130 GLN A CA 1
ATOM 1039 C C . GLN A 1 130 ? -0.060 4.090 -18.538 1.00 96.94 130 GLN A C 1
ATOM 1041 O O . GLN A 1 130 ? 0.587 5.073 -18.879 1.00 96.94 130 GLN A O 1
ATOM 1046 N N . GLN A 1 131 ? 0.448 3.152 -17.730 1.00 97.25 131 GLN A N 1
ATOM 1047 C CA . GLN A 1 131 ? 1.787 3.248 -17.135 1.00 97.25 131 GLN A CA 1
ATOM 1048 C C . GLN A 1 131 ? 2.909 3.346 -18.179 1.00 97.25 131 GLN A C 1
ATOM 1050 O O . GLN A 1 131 ? 3.910 3.999 -17.919 1.00 97.25 131 GLN A O 1
ATOM 1055 N N . VAL A 1 132 ? 2.759 2.737 -19.362 1.00 96.50 132 VAL A N 1
ATOM 1056 C CA . VAL A 1 132 ? 3.761 2.833 -20.445 1.00 96.50 132 VAL A CA 1
ATOM 1057 C C . VAL A 1 132 ? 3.894 4.247 -21.032 1.00 96.50 132 VAL A C 1
ATOM 1059 O O . VAL A 1 132 ? 4.862 4.527 -21.732 1.00 96.50 132 VAL A O 1
ATOM 1062 N N . LEU A 1 133 ? 2.917 5.124 -20.783 1.00 96.38 133 LEU A N 1
ATOM 1063 C CA . LEU A 1 133 ? 2.932 6.523 -21.216 1.00 96.38 133 LEU A CA 1
ATOM 1064 C C . LEU A 1 133 ? 3.574 7.452 -20.173 1.00 96.38 133 LEU A C 1
ATOM 1066 O O . LEU A 1 133 ? 3.721 8.643 -20.441 1.00 96.38 133 LEU A O 1
ATOM 1070 N N . GLU A 1 134 ? 3.934 6.920 -19.003 1.00 94.62 134 GLU A N 1
ATOM 1071 C CA . GLU A 1 134 ? 4.553 7.653 -17.901 1.00 94.62 134 GLU A CA 1
ATOM 1072 C C . GLU A 1 134 ? 6.081 7.459 -17.895 1.00 94.62 134 GLU A C 1
ATOM 1074 O O . GLU A 1 134 ? 6.584 6.374 -18.190 1.00 94.62 134 GLU A O 1
ATOM 1079 N N . GLY A 1 135 ? 6.824 8.492 -17.483 1.00 87.12 135 GLY A N 1
ATOM 1080 C CA . GLY A 1 135 ? 8.296 8.482 -17.451 1.00 87.12 135 GLY A CA 1
ATOM 1081 C C . GLY A 1 135 ? 8.963 8.948 -18.756 1.00 87.12 135 GLY A C 1
ATOM 1082 O O . GLY A 1 135 ? 8.284 9.302 -19.717 1.00 87.12 135 GLY A O 1
ATOM 1083 N N . GLU A 1 136 ? 10.302 8.992 -18.761 1.00 73.38 136 GLU A N 1
ATOM 1084 C CA . GLU A 1 136 ? 11.156 9.358 -19.913 1.00 73.38 136 GLU A CA 1
ATOM 1085 C C . GLU A 1 136 ? 12.014 8.178 -20.388 1.00 73.38 136 GLU A C 1
ATOM 1087 O O . GLU A 1 136 ? 12.531 7.433 -19.518 1.00 73.38 136 GLU A O 1
#

Secondary structure (DSSP, 8-state):
--TTT-------GGG----SS--S-SS-EE--TT-EEE-SSSEEEPPTT-B-TT-BTTEEEETTEEEE--SEESSPP---HHHHHHHHHGGGTTPPB-TT-EETTEE-HHHHHHHHHHHTT----SSHHHHTTS--

Foldseek 3Di:
DDPQAPDDDDDDCVPDDDDPDDAPALLKFAQDLQKWWCLPVDIDGDFGGDRAGCDDPQFRADPNDTIGTPRIDSDDDPDDPVVLCCSQCVLLVVADDDVVDQGSVYAHDQSSVQSSQSNVVHGAHRDPVRRVVDDD

pLDDT: mean 90.24, std 6.76, range [64.69, 98.31]

Sequence (136 aa):
KFDHDGYEGWVDNKQLATCPTPNYDPDLRVIGPDSLVDLGDRPVMLPYGAVLPFYEEGAILWQDRRIPVQAVTNQRPDLERADLIEFYLHPFLGAPYLWGGRTPWGVDCSGLTQMLFILMGIYLPRDADQQVLEGE

Radius of gyration: 15.47 Å; chains: 1; bounding box: 42×31×41 Å